Protein AF-A0A958GSM6-F1 (afdb_monomer)

Solvent-accessible surface area (backbone atoms only — not comparable to full-atom values): 5312 Å² total; per-residue (Å²): 127,62,64,71,61,50,50,54,50,49,52,59,56,52,55,73,50,73,80,58,58,56,67,60,46,60,52,26,50,78,46,65,52,73,50,77,45,80,42,98,89,71,51,60,28,46,36,39,38,40,31,42,59,57,81,46,90,91,45,34,34,32,40,39,38,36,37,26,53,80,52,80,36,59,83,59,47,55,69,55,55,37,37,33,38,82,90,55,51,77,43,84,115

Sequence (93 aa):
MNKDEARKILRSELEKYRGRSYDSFRTLIAELDAYEVQSPSGTSYQVEIQAFWDGKPNSNIRVIGGIDDGGVSAFRPLTESFIVTPDGDVVDD

Radius of gyration: 13.51 Å; Cα contacts (8 Å, |Δi|>4): 171; chains: 1; bounding box: 36×22×36 Å

Mean predicted aligned error: 2.88 Å

pLDDT: mean 94.77, std 3.86, range [69.81, 98.56]

Nearest PDB structures (foldseek):
  6dnz-assembly1_C  TM=5.751E-01  e=1.388E+00  Trypanosoma brucei brucei TREU927
  6yfe-assembly1_AB  TM=4.176E-01  e=1.750E+00  Beihai levi-like virus 19
  8fo6-assembly1_A  TM=2.755E-01  e=2.337E+00  Homo sapiens

Structure (mmCIF, N/CA/C/O backbone):
data_AF-A0A958GSM6-F1
#
_entry.id   AF-A0A958GSM6-F1
#
loop_
_atom_site.group_PDB
_atom_site.id
_atom_site.type_symbol
_atom_site.label_atom_id
_atom_site.label_alt_id
_atom_site.label_comp_id
_atom_site.label_asym_id
_atom_site.label_entity_id
_atom_site.label_seq_id
_atom_site.pdbx_PDB_ins_code
_atom_site.Cartn_x
_atom_site.Cartn_y
_atom_site.Cartn_z
_atom_site.occupancy
_atom_site.B_iso_or_equiv
_atom_site.auth_seq_id
_atom_site.auth_comp_id
_atom_site.auth_asym_id
_atom_site.auth_atom_id
_atom_site.pdbx_PDB_model_num
ATOM 1 N N . MET A 1 1 ? -7.459 0.413 16.247 1.00 90.75 1 MET A N 1
ATOM 2 C CA . MET A 1 1 ? -7.681 -0.186 14.919 1.00 90.75 1 MET A CA 1
ATOM 3 C C . MET A 1 1 ? -8.111 -1.646 14.991 1.00 90.75 1 MET A C 1
ATOM 5 O O . MET A 1 1 ? -7.435 -2.440 15.645 1.00 90.75 1 MET A O 1
ATOM 9 N N . ASN A 1 2 ? -9.184 -2.024 14.286 1.00 95.19 2 ASN A N 1
ATOM 10 C CA . ASN A 1 2 ? -9.534 -3.426 14.039 1.00 95.19 2 ASN A CA 1
ATOM 11 C C . ASN A 1 2 ? -8.712 -3.962 12.853 1.00 95.19 2 ASN A C 1
ATOM 13 O O . ASN A 1 2 ? -8.928 -3.565 11.713 1.00 95.19 2 ASN A O 1
ATOM 17 N N . LYS A 1 3 ? -7.763 -4.869 13.115 1.00 96.00 3 LYS A N 1
ATOM 18 C CA . LYS A 1 3 ? -6.830 -5.358 12.084 1.00 96.00 3 LYS A CA 1
ATOM 19 C C . LYS A 1 3 ? -7.488 -6.222 11.009 1.00 96.00 3 LYS A C 1
ATOM 21 O O . LYS A 1 3 ? -7.012 -6.215 9.878 1.00 96.00 3 LYS A O 1
ATOM 26 N N . ASP A 1 4 ? -8.542 -6.963 11.336 1.00 97.12 4 ASP A N 1
ATOM 27 C CA . ASP A 1 4 ? -9.196 -7.850 10.368 1.00 97.12 4 ASP A CA 1
ATOM 28 C C . ASP A 1 4 ? -10.075 -7.064 9.398 1.00 97.12 4 ASP A C 1
ATOM 30 O O . ASP A 1 4 ? -10.093 -7.360 8.204 1.00 97.12 4 ASP A O 1
ATOM 34 N N . GLU A 1 5 ? -10.770 -6.038 9.895 1.00 97.06 5 GLU A N 1
ATOM 35 C CA . GLU A 1 5 ? -11.489 -5.083 9.049 1.00 97.06 5 GLU A CA 1
ATOM 36 C C . GLU A 1 5 ? -10.509 -4.293 8.176 1.00 97.06 5 GLU A C 1
ATOM 38 O O . GLU A 1 5 ? -10.646 -4.303 6.954 1.00 97.06 5 GLU A O 1
ATOM 43 N N . ALA A 1 6 ? -9.472 -3.709 8.784 1.00 97.69 6 ALA A N 1
ATOM 44 C CA . ALA A 1 6 ? -8.457 -2.942 8.071 1.00 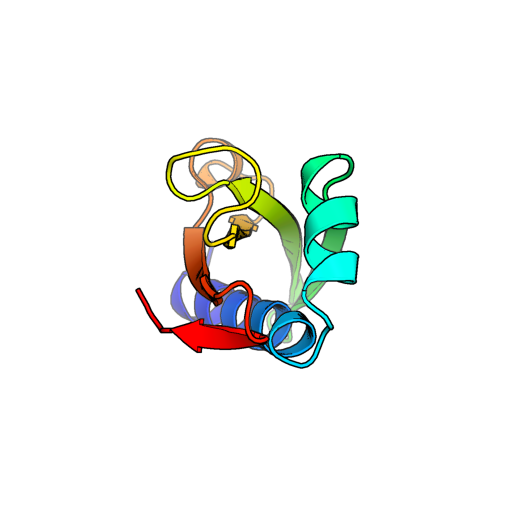97.69 6 ALA A CA 1
ATOM 45 C C . ALA A 1 6 ? -7.782 -3.764 6.962 1.00 97.69 6 ALA A C 1
ATOM 47 O O . ALA A 1 6 ? -7.660 -3.303 5.833 1.00 97.69 6 ALA A O 1
ATOM 48 N N . ARG A 1 7 ? -7.413 -5.024 7.235 1.00 97.94 7 ARG A N 1
ATOM 49 C CA . ARG A 1 7 ? -6.828 -5.916 6.223 1.00 97.94 7 ARG A CA 1
ATOM 50 C C . ARG A 1 7 ? -7.790 -6.215 5.075 1.00 97.94 7 ARG A C 1
ATOM 52 O O . ARG A 1 7 ? -7.361 -6.261 3.926 1.00 97.94 7 ARG A O 1
ATOM 59 N N . LYS A 1 8 ? -9.077 -6.442 5.360 1.00 97.81 8 LYS A N 1
ATOM 60 C CA . LYS A 1 8 ? -10.086 -6.669 4.310 1.00 97.81 8 LYS A CA 1
ATOM 61 C C . LYS A 1 8 ? -10.244 -5.439 3.421 1.00 97.81 8 LYS A C 1
ATOM 63 O O . LYS A 1 8 ? -10.287 -5.594 2.204 1.00 97.81 8 LYS A O 1
ATOM 68 N N . ILE A 1 9 ? -10.287 -4.250 4.024 1.00 98.06 9 ILE A N 1
ATOM 69 C CA . ILE A 1 9 ? -10.333 -2.978 3.296 1.00 98.06 9 ILE A CA 1
ATOM 70 C C . ILE A 1 9 ? -9.073 -2.835 2.444 1.00 98.06 9 ILE A C 1
ATOM 72 O O . ILE A 1 9 ? -9.183 -2.732 1.230 1.00 98.06 9 ILE A O 1
ATOM 76 N N . LEU A 1 10 ? -7.885 -2.944 3.042 1.00 98.00 10 LEU A N 1
ATOM 77 C CA . LEU A 1 10 ? -6.621 -2.765 2.331 1.00 98.00 10 LEU A CA 1
ATOM 78 C C . LEU A 1 10 ? -6.468 -3.718 1.140 1.00 98.00 10 LEU A C 1
ATOM 80 O O . LEU A 1 10 ? -6.051 -3.296 0.067 1.00 98.00 10 LEU A O 1
ATOM 84 N N . ARG A 1 11 ? -6.851 -4.991 1.293 1.00 97.31 11 ARG A N 1
ATOM 85 C CA . ARG A 1 11 ? -6.847 -5.952 0.179 1.00 97.31 11 ARG A CA 1
ATOM 86 C C . ARG A 1 11 ? -7.817 -5.555 -0.924 1.00 97.31 11 ARG A C 1
ATOM 88 O O . ARG A 1 11 ? -7.451 -5.612 -2.090 1.00 97.31 11 ARG A O 1
ATOM 95 N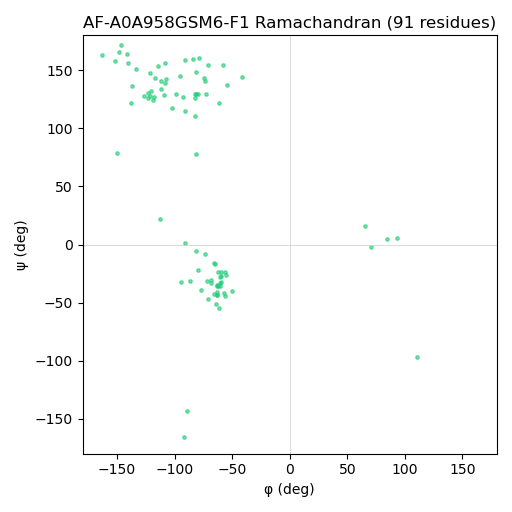 N . SER A 1 12 ? -9.026 -5.129 -0.561 1.00 97.00 12 SER A N 1
ATOM 96 C CA . SER A 1 12 ? -10.004 -4.636 -1.532 1.00 97.00 12 SER A CA 1
ATOM 97 C C . SER A 1 12 ? -9.512 -3.387 -2.263 1.00 97.00 12 SER A C 1
ATOM 99 O O . SER A 1 12 ? -9.820 -3.221 -3.440 1.00 97.00 12 SER A O 1
ATOM 101 N N . GLU A 1 13 ? -8.776 -2.508 -1.584 1.00 97.31 13 GLU A N 1
ATOM 102 C CA . GLU A 1 13 ? -8.188 -1.320 -2.198 1.00 97.31 13 GLU A CA 1
ATOM 103 C C . GLU A 1 13 ? -7.036 -1.693 -3.134 1.00 97.31 13 GLU A C 1
ATOM 105 O O . GLU A 1 13 ? -7.043 -1.260 -4.282 1.00 97.31 13 GLU A O 1
ATOM 110 N N . LEU A 1 14 ? -6.113 -2.566 -2.714 1.00 96.81 14 LEU A N 1
ATOM 111 C CA . LEU A 1 14 ? -5.016 -3.064 -3.556 1.00 96.81 14 LEU A CA 1
ATOM 112 C C . LEU A 1 14 ? -5.511 -3.820 -4.796 1.00 96.81 14 LEU A C 1
ATOM 114 O O . LEU A 1 14 ? -4.904 -3.716 -5.861 1.00 96.81 14 LEU A O 1
ATOM 118 N N . GLU A 1 15 ? -6.638 -4.525 -4.707 1.00 95.94 15 GLU A N 1
ATOM 119 C CA . GLU A 1 15 ? -7.233 -5.221 -5.853 1.00 95.94 15 GLU A CA 1
ATOM 120 C C . GLU A 1 15 ? -7.592 -4.258 -6.998 1.00 95.94 15 GLU A C 1
ATOM 122 O O . GLU A 1 15 ? -7.435 -4.592 -8.172 1.00 95.94 15 GLU A O 1
ATOM 127 N N . LYS A 1 16 ? -7.971 -3.010 -6.682 1.00 95.25 16 LYS A N 1
ATOM 128 C CA . LYS A 1 16 ? -8.248 -1.963 -7.688 1.00 95.25 16 LYS A CA 1
ATOM 129 C C . LYS A 1 16 ? -7.006 -1.571 -8.492 1.00 95.25 16 LYS A C 1
ATOM 131 O O . LYS A 1 16 ? -7.123 -0.935 -9.541 1.00 95.25 16 LYS A O 1
ATOM 136 N N . TYR A 1 17 ? -5.821 -1.915 -7.995 1.00 94.81 17 TYR A N 1
ATOM 137 C CA . TYR A 1 17 ? -4.548 -1.640 -8.645 1.00 94.81 17 TYR A CA 1
ATOM 138 C C . TYR A 1 17 ? -4.083 -2.821 -9.494 1.00 94.81 17 TYR A C 1
ATOM 140 O O . TYR A 1 17 ? -3.517 -2.577 -10.551 1.00 94.81 17 TYR A O 1
ATOM 148 N N . A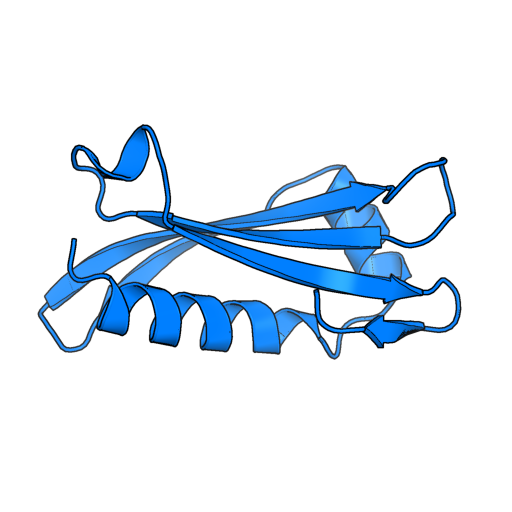RG A 1 18 ? -4.379 -4.074 -9.118 1.00 92.12 18 ARG A N 1
ATOM 149 C CA . ARG A 1 18 ? -3.883 -5.282 -9.813 1.00 92.12 18 ARG A CA 1
ATOM 150 C C . ARG A 1 18 ? -4.219 -5.368 -11.306 1.00 92.12 18 ARG A C 1
ATOM 152 O O . ARG A 1 18 ? -3.508 -6.038 -12.040 1.00 92.12 18 ARG A O 1
ATOM 159 N N . GLY A 1 19 ? -5.271 -4.689 -11.766 1.00 84.25 19 GLY A N 1
ATOM 160 C CA . GLY A 1 19 ? -5.651 -4.635 -13.185 1.00 84.25 19 GLY A CA 1
ATOM 161 C C . GLY A 1 19 ? -5.046 -3.476 -13.988 1.00 84.25 19 GLY A C 1
ATOM 162 O O . GLY A 1 19 ? -5.395 -3.313 -15.158 1.00 84.25 19 GLY A O 1
ATOM 163 N N . ARG A 1 20 ? -4.212 -2.621 -13.382 1.00 92.75 20 ARG A N 1
ATOM 164 C CA . ARG A 1 20 ? -3.635 -1.458 -14.071 1.00 92.75 20 ARG A CA 1
ATOM 165 C C . ARG A 1 20 ? -2.384 -1.837 -14.874 1.00 92.75 20 ARG A C 1
ATOM 167 O O . ARG A 1 20 ? -1.740 -2.850 -14.626 1.00 92.75 20 ARG A O 1
ATOM 174 N N . SER A 1 21 ? -2.030 -1.005 -15.854 1.00 92.50 21 SER A N 1
ATOM 175 C CA . SER A 1 21 ? -0.843 -1.229 -16.684 1.00 92.50 21 SER A CA 1
ATOM 176 C C . SER A 1 21 ? 0.452 -0.987 -15.908 1.00 92.50 21 SER A C 1
ATOM 178 O O . SER A 1 21 ? 0.498 -0.149 -15.006 1.00 92.50 21 SER A O 1
ATOM 180 N N . TYR A 1 22 ? 1.538 -1.633 -16.335 1.00 93.12 22 TYR A N 1
ATOM 181 C CA . TYR A 1 22 ? 2.879 -1.390 -15.798 1.00 93.12 22 TYR A CA 1
ATOM 182 C C . TYR A 1 22 ? 3.255 0.106 -15.770 1.00 93.12 22 TYR A C 1
ATOM 184 O O . TYR A 1 22 ? 3.789 0.610 -14.784 1.00 93.12 22 TYR A O 1
ATOM 192 N N . ASP A 1 23 ? 2.889 0.853 -16.817 1.00 91.69 23 ASP A N 1
ATOM 193 C CA . ASP A 1 23 ? 3.136 2.297 -16.917 1.00 91.69 23 ASP A CA 1
ATOM 194 C C . ASP A 1 23 ? 2.415 3.118 -15.855 1.00 91.69 23 ASP A C 1
ATOM 196 O O . ASP A 1 23 ? 2.983 4.081 -15.344 1.00 91.69 23 ASP A O 1
ATOM 200 N N . SER A 1 24 ? 1.203 2.718 -15.471 1.00 92.50 24 SER A N 1
ATOM 201 C CA . SER A 1 24 ? 0.484 3.392 -14.389 1.00 92.50 24 SER A CA 1
ATOM 202 C C . SER A 1 24 ? 1.216 3.264 -13.050 1.00 92.50 24 SER A C 1
ATOM 204 O O . SER A 1 24 ? 1.252 4.212 -12.269 1.00 92.50 24 SER A O 1
ATOM 206 N N . PHE A 1 25 ? 1.879 2.129 -12.807 1.00 93.62 25 PHE A N 1
ATOM 207 C CA . PHE A 1 25 ? 2.685 1.948 -11.606 1.00 93.62 25 PHE A CA 1
ATOM 208 C C . PHE A 1 25 ? 3.971 2.765 -11.653 1.00 93.62 25 PHE A C 1
ATOM 210 O O . PHE A 1 25 ? 4.407 3.251 -10.616 1.00 93.62 25 PHE A O 1
ATOM 217 N N . ARG A 1 26 ? 4.548 2.998 -12.841 1.00 91.62 26 ARG A N 1
ATOM 218 C CA . ARG A 1 26 ? 5.683 3.925 -12.990 1.00 91.62 26 ARG A CA 1
ATOM 219 C C . ARG A 1 26 ? 5.316 5.348 -12.572 1.00 91.62 26 ARG A C 1
ATOM 221 O O . ARG A 1 26 ? 6.148 6.025 -11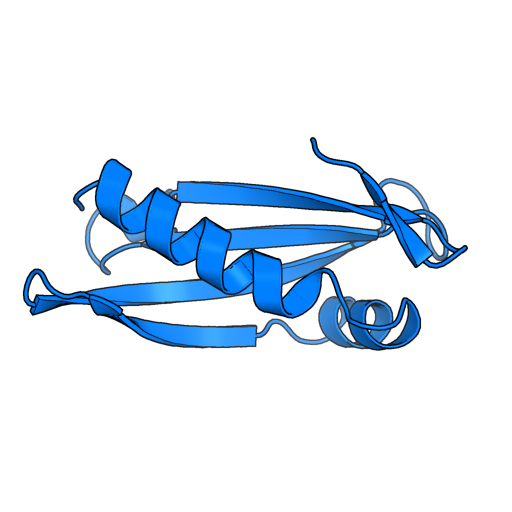.977 1.00 91.62 26 ARG A O 1
ATOM 228 N N . THR A 1 27 ? 4.084 5.787 -12.830 1.00 91.94 27 THR A N 1
ATOM 229 C CA . THR A 1 27 ? 3.569 7.061 -12.304 1.00 91.94 27 THR A CA 1
ATOM 230 C C . THR A 1 27 ? 3.434 7.022 -10.780 1.00 91.94 27 THR A C 1
ATOM 232 O O . THR A 1 27 ? 3.888 7.947 -10.113 1.00 91.94 27 THR A O 1
ATOM 235 N N . LEU A 1 28 ? 2.921 5.919 -10.226 1.00 93.38 28 LEU A N 1
ATOM 236 C CA . LEU A 1 28 ? 2.743 5.727 -8.778 1.00 93.38 28 LEU A CA 1
ATOM 237 C C . LEU A 1 28 ? 4.071 5.661 -7.984 1.00 93.38 28 LEU A C 1
ATOM 239 O O . LEU A 1 28 ? 4.088 5.804 -6.764 1.00 93.38 28 LEU A O 1
ATOM 243 N N . ILE A 1 29 ? 5.207 5.447 -8.661 1.00 93.44 29 ILE A N 1
ATOM 244 C CA . ILE A 1 29 ? 6.544 5.574 -8.050 1.00 93.44 29 ILE A CA 1
ATOM 245 C C . ILE A 1 29 ? 6.857 7.040 -7.712 1.00 93.44 29 ILE A C 1
ATOM 247 O O . ILE A 1 29 ? 7.568 7.314 -6.746 1.00 93.44 29 ILE A O 1
ATOM 251 N N . ALA A 1 30 ? 6.360 7.983 -8.515 1.00 90.56 30 ALA A N 1
ATOM 252 C CA . ALA A 1 30 ? 6.607 9.409 -8.326 1.00 90.56 30 ALA A CA 1
ATOM 253 C C . ALA A 1 30 ? 5.599 10.062 -7.371 1.00 90.56 30 ALA A C 1
ATOM 255 O O . ALA A 1 30 ? 5.953 11.006 -6.666 1.00 90.56 30 ALA A O 1
ATOM 256 N N . GLU A 1 31 ? 4.365 9.565 -7.349 1.00 92.25 31 GLU A N 1
ATOM 257 C CA .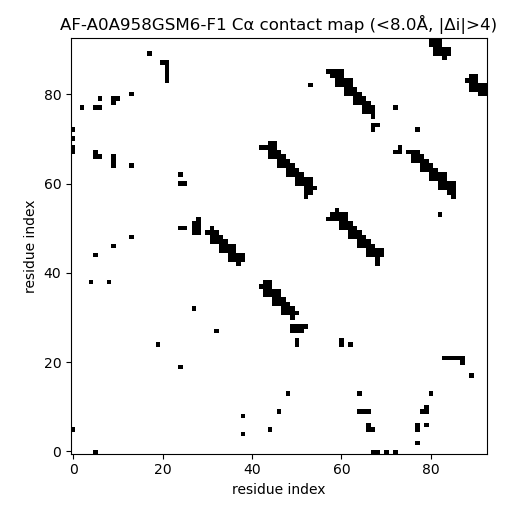 GLU A 1 31 ? 3.255 10.137 -6.594 1.00 92.25 31 GLU A CA 1
ATOM 258 C C . GLU A 1 31 ? 2.458 9.012 -5.937 1.00 92.25 31 GLU A C 1
ATOM 260 O O . GLU A 1 31 ? 1.988 8.113 -6.625 1.00 92.25 31 GLU A O 1
ATOM 265 N N . LEU A 1 32 ? 2.344 9.038 -4.609 1.00 93.06 32 LEU A N 1
ATOM 266 C CA . LEU A 1 32 ? 1.536 8.067 -3.872 1.00 93.06 32 LEU A CA 1
ATOM 267 C C . LEU A 1 32 ? 0.057 8.470 -3.904 1.00 93.06 32 LEU A C 1
ATOM 269 O O . LEU A 1 32 ? -0.265 9.658 -3.869 1.00 93.06 32 LEU A O 1
ATOM 273 N N . ASP A 1 33 ? -0.831 7.481 -3.884 1.00 96.88 33 ASP A N 1
ATOM 274 C CA . ASP A 1 33 ? -2.272 7.688 -3.743 1.00 96.88 33 ASP A CA 1
ATOM 275 C C . ASP A 1 33 ? -2.637 7.643 -2.249 1.00 96.88 33 ASP A C 1
ATOM 277 O O . ASP A 1 33 ? -2.507 6.596 -1.618 1.00 96.88 33 ASP A O 1
ATOM 281 N N . ALA A 1 34 ? -3.110 8.756 -1.676 1.00 97.00 34 ALA A N 1
ATOM 282 C CA . ALA A 1 34 ? -3.553 8.842 -0.278 1.00 97.00 34 ALA A CA 1
ATOM 283 C C . ALA A 1 34 ? -5.002 9.325 -0.171 1.00 97.00 34 ALA A C 1
ATOM 285 O O . ALA A 1 34 ? -5.375 10.333 -0.776 1.00 97.00 34 ALA A O 1
ATOM 286 N N . TYR A 1 35 ? -5.825 8.614 0.599 1.00 98.06 35 TYR A N 1
ATOM 287 C CA . TYR A 1 35 ? -7.245 8.926 0.778 1.00 98.06 35 TYR A CA 1
ATOM 288 C C . TYR A 1 35 ? -7.831 8.227 2.009 1.00 98.06 35 TYR A C 1
ATOM 290 O O . TYR A 1 35 ? -7.278 7.256 2.519 1.00 98.06 35 TYR A O 1
ATOM 298 N N . GLU A 1 36 ? -8.994 8.697 2.459 1.00 97.94 36 GLU A N 1
ATOM 299 C CA . GLU A 1 36 ? -9.743 8.068 3.546 1.00 97.94 36 GLU A CA 1
ATOM 300 C C . GLU A 1 36 ? -10.821 7.105 3.026 1.00 97.94 36 GLU A C 1
ATOM 302 O O . GLU A 1 36 ? -11.491 7.366 2.022 1.00 97.94 36 GLU A O 1
ATOM 307 N N . VAL A 1 37 ? -11.042 6.012 3.758 1.00 97.50 37 VAL A N 1
ATOM 308 C CA . VAL A 1 37 ? -12.114 5.040 3.519 1.00 97.50 37 VAL A CA 1
ATOM 309 C C . VAL A 1 37 ? -12.975 4.901 4.770 1.00 97.50 37 VAL A C 1
ATOM 311 O O . VAL A 1 37 ? -12.489 4.569 5.850 1.00 97.50 37 VAL A O 1
ATOM 314 N N . GLN A 1 38 ? -14.285 5.093 4.610 1.00 96.56 38 GLN A N 1
ATOM 315 C CA . GLN A 1 38 ? -15.256 4.836 5.672 1.00 96.56 38 GLN A CA 1
ATOM 316 C C . GLN A 1 38 ? -15.605 3.350 5.730 1.00 96.56 38 GLN A C 1
ATOM 318 O O . GLN A 1 38 ? -16.024 2.754 4.736 1.00 96.56 38 GLN A O 1
ATOM 323 N N . SER A 1 39 ? -15.458 2.751 6.909 1.00 93.56 39 SER A N 1
ATOM 324 C CA . SER A 1 39 ? -15.805 1.347 7.133 1.00 93.56 39 SER A CA 1
ATOM 325 C C . SER A 1 39 ? -17.250 1.160 7.615 1.00 93.56 39 SER A C 1
ATOM 327 O O . SER A 1 39 ? -17.830 2.072 8.211 1.00 93.56 39 SER A O 1
ATOM 329 N N . PRO A 1 40 ? -17.840 -0.041 7.448 1.00 91.19 40 PRO A N 1
ATOM 330 C CA . PRO A 1 40 ? -19.156 -0.358 8.007 1.00 91.19 40 PRO A CA 1
ATOM 331 C C . PRO A 1 40 ? -19.229 -0.240 9.536 1.00 91.19 40 PRO A C 1
ATOM 333 O O . PRO A 1 40 ? -20.317 -0.042 10.074 1.00 91.19 40 PRO A O 1
ATOM 336 N N . SER A 1 41 ? -18.095 -0.354 10.240 1.00 91.81 41 SER A N 1
ATOM 337 C CA . SER A 1 41 ? -18.023 -0.135 11.690 1.00 91.81 41 SER A CA 1
ATOM 338 C C . SER A 1 41 ? -18.123 1.342 12.098 1.00 91.81 41 SER A C 1
ATOM 340 O O . SER A 1 41 ? -18.246 1.633 13.286 1.00 91.81 41 SER A O 1
ATOM 342 N N . GLY A 1 42 ? -18.086 2.273 11.136 1.00 93.94 42 GLY A N 1
ATOM 343 C CA . GLY A 1 42 ? -18.063 3.718 11.373 1.00 93.94 42 GLY A CA 1
ATOM 344 C C . GLY A 1 42 ? -16.665 4.284 11.639 1.00 93.94 42 GLY A C 1
ATOM 345 O O . GLY A 1 42 ? -16.541 5.468 11.941 1.00 93.94 42 GLY A O 1
ATOM 346 N N . THR A 1 43 ? -15.617 3.462 11.533 1.00 95.25 43 THR A N 1
ATOM 347 C CA . THR A 1 43 ? -14.220 3.912 11.631 1.00 95.25 43 THR A CA 1
ATOM 348 C C . THR A 1 43 ? -13.771 4.487 10.284 1.00 95.25 43 THR A C 1
ATOM 350 O O . THR A 1 43 ? -13.926 3.805 9.264 1.00 95.25 43 THR A O 1
ATOM 353 N N . SER A 1 44 ? -13.198 5.698 10.279 1.00 96.94 44 SER A N 1
ATOM 354 C CA . SER A 1 44 ? -12.464 6.227 9.118 1.00 96.94 44 SER A CA 1
ATOM 355 C C . SER A 1 44 ? -11.047 5.668 9.130 1.00 96.94 44 SER A C 1
ATOM 357 O O . SER A 1 44 ? -10.374 5.725 10.161 1.00 96.94 44 SER A O 1
ATOM 359 N N . TYR A 1 45 ? -10.612 5.117 8.004 1.00 98.06 45 TYR A N 1
ATOM 360 C CA . TYR A 1 45 ? -9.258 4.617 7.818 1.00 98.06 45 TYR A CA 1
ATOM 361 C C . TYR A 1 45 ? -8.512 5.486 6.812 1.00 98.06 45 TYR A C 1
ATOM 363 O O . TYR A 1 45 ? -9.045 5.753 5.737 1.00 98.06 45 TYR A O 1
ATOM 371 N N . GLN A 1 46 ? -7.276 5.864 7.126 1.00 98.38 46 GLN A N 1
ATOM 372 C CA . GLN A 1 46 ? -6.348 6.433 6.154 1.00 98.38 46 GLN A CA 1
ATOM 373 C C . GLN A 1 46 ? -5.740 5.287 5.343 1.00 98.38 46 GLN A C 1
ATOM 375 O O . GLN A 1 46 ? -5.270 4.306 5.921 1.00 98.38 46 GLN A O 1
ATOM 380 N N . VAL A 1 47 ? -5.766 5.397 4.016 1.00 98.44 47 VAL A N 1
ATOM 381 C CA . VAL A 1 47 ? -5.156 4.446 3.082 1.00 98.44 47 VAL A CA 1
ATOM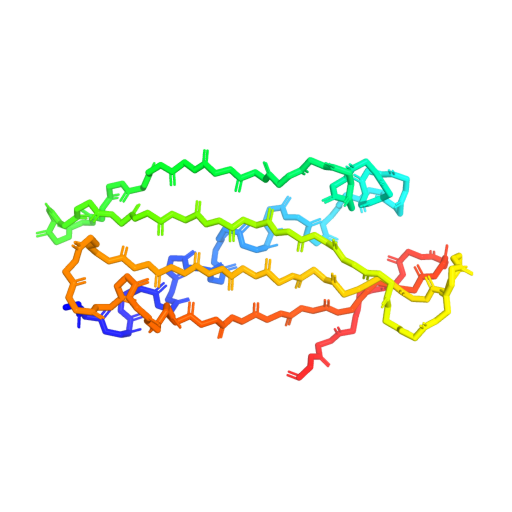 382 C C . VAL A 1 47 ? -4.118 5.175 2.243 1.00 98.44 47 VAL A C 1
ATOM 384 O O . VAL A 1 47 ? -4.400 6.228 1.674 1.00 98.44 47 VAL A O 1
ATOM 387 N N . GLU A 1 48 ? -2.935 4.580 2.129 1.00 98.06 48 GLU A N 1
ATOM 388 C CA . GLU A 1 48 ? -1.863 5.054 1.255 1.00 98.06 48 GLU A CA 1
ATOM 389 C C . GLU A 1 48 ? -1.398 3.914 0.352 1.00 98.06 48 GLU A C 1
ATOM 391 O O . GLU A 1 48 ? -1.078 2.831 0.839 1.00 98.06 48 GLU A O 1
ATOM 396 N N . ILE A 1 49 ? -1.356 4.140 -0.961 1.00 98.06 49 ILE A N 1
ATOM 397 C CA . ILE A 1 49 ? -0.852 3.187 -1.950 1.00 98.06 49 ILE A CA 1
ATOM 398 C C . ILE A 1 49 ? 0.346 3.815 -2.656 1.00 98.06 49 ILE A C 1
ATOM 400 O O . ILE A 1 49 ? 0.251 4.894 -3.237 1.00 98.06 49 ILE A O 1
ATOM 404 N N . GLN A 1 50 ? 1.480 3.125 -2.626 1.00 96.50 50 GLN A N 1
ATOM 405 C CA . GLN A 1 50 ? 2.727 3.590 -3.222 1.00 96.50 50 GLN A CA 1
ATOM 406 C C . GLN A 1 50 ? 3.375 2.470 -4.035 1.00 96.50 50 GLN A C 1
ATOM 408 O O . GLN A 1 50 ? 3.233 1.289 -3.716 1.00 96.50 50 GLN A O 1
ATOM 413 N N . ALA A 1 51 ? 4.122 2.838 -5.075 1.00 97.06 51 ALA A N 1
ATOM 414 C CA . ALA A 1 51 ? 4.953 1.908 -5.824 1.00 97.06 51 ALA A CA 1
ATOM 415 C C . ALA A 1 51 ? 6.445 2.217 -5.670 1.00 97.06 51 ALA A C 1
ATOM 417 O O . ALA A 1 51 ? 6.852 3.358 -5.460 1.00 97.06 51 ALA A O 1
ATOM 418 N N . PHE A 1 52 ? 7.281 1.195 -5.824 1.00 96.25 52 PHE A N 1
ATOM 419 C CA . PHE A 1 52 ? 8.729 1.350 -5.926 1.00 96.25 52 PHE A CA 1
ATOM 420 C C . PHE A 1 52 ? 9.343 0.221 -6.745 1.00 96.25 52 PHE A C 1
ATOM 422 O O . PHE A 1 52 ? 8.775 -0.861 -6.887 1.00 96.25 52 PHE A O 1
ATOM 429 N N . TRP A 1 53 ? 10.530 0.479 -7.290 1.00 96.81 53 TRP A N 1
ATOM 430 C CA . TRP A 1 53 ? 11.318 -0.557 -7.946 1.00 96.81 53 TRP A CA 1
ATOM 431 C C . TRP A 1 53 ? 11.683 -1.653 -6.943 1.00 96.81 53 TRP A C 1
ATOM 433 O O . TRP A 1 53 ? 12.352 -1.391 -5.942 1.00 96.81 53 TRP A O 1
ATOM 443 N N . ASP A 1 54 ? 11.282 -2.885 -7.234 1.00 96.44 54 ASP A N 1
ATOM 444 C CA . ASP A 1 54 ? 11.664 -4.074 -6.480 1.00 96.44 54 ASP A CA 1
ATOM 445 C C . ASP A 1 54 ? 13.060 -4.513 -6.951 1.00 96.44 54 ASP A C 1
ATOM 447 O O . ASP A 1 54 ? 13.236 -5.372 -7.815 1.00 96.44 54 ASP A O 1
ATOM 451 N N . GLY A 1 55 ? 14.076 -3.799 -6.458 1.00 93.88 55 GLY A N 1
ATOM 452 C CA . GLY A 1 55 ? 15.475 -3.985 -6.836 1.00 93.88 55 GLY A CA 1
ATOM 453 C C . GLY A 1 55 ? 16.044 -2.821 -7.646 1.00 93.88 55 GLY A C 1
ATOM 454 O O . GLY A 1 55 ? 16.552 -1.860 -7.070 1.00 93.88 55 GLY A O 1
ATOM 455 N N . LYS A 1 56 ? 16.060 -2.929 -8.981 1.00 92.81 56 LYS A N 1
ATOM 456 C CA . LYS A 1 56 ? 16.746 -1.969 -9.871 1.00 92.81 56 LYS A CA 1
ATOM 457 C C . LYS A 1 56 ? 15.742 -1.104 -10.647 1.00 92.81 56 LYS A C 1
ATOM 459 O O . LYS A 1 56 ? 14.629 -1.541 -10.904 1.00 92.81 56 LYS A O 1
ATOM 464 N N . PRO A 1 57 ? 16.123 0.099 -11.106 1.00 93.94 57 PRO A N 1
ATOM 465 C CA . PRO A 1 57 ? 15.260 0.881 -11.989 1.00 9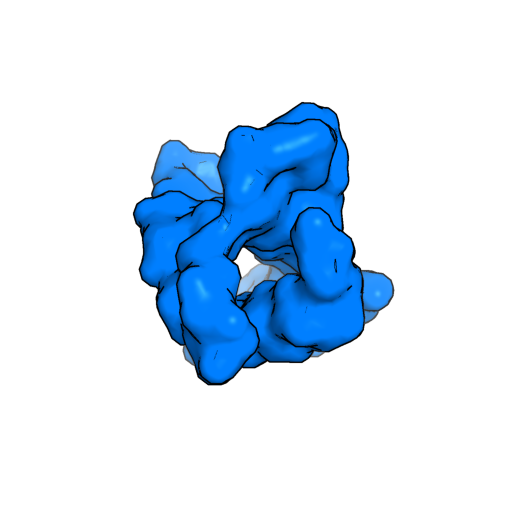3.94 57 PRO A CA 1
ATOM 466 C C . PRO A 1 57 ? 14.833 0.087 -13.232 1.00 93.94 57 PRO A C 1
ATOM 468 O O . PRO A 1 57 ? 15.668 -0.564 -13.861 1.00 93.94 57 PRO A O 1
ATOM 471 N N . ASN A 1 58 ? 13.555 0.189 -13.608 1.00 90.19 58 ASN A N 1
ATOM 472 C CA . ASN A 1 58 ? 12.933 -0.530 -14.729 1.00 90.19 58 ASN A CA 1
ATOM 473 C C . ASN A 1 58 ? 12.850 -2.064 -14.576 1.00 90.19 58 ASN A C 1
ATOM 475 O O . ASN A 1 58 ? 12.616 -2.743 -15.574 1.00 90.19 58 ASN A O 1
ATOM 479 N N . SER A 1 59 ? 13.033 -2.613 -13.369 1.00 94.56 59 SER A N 1
ATOM 480 C CA . SER A 1 59 ? 12.694 -4.012 -13.059 1.00 94.56 59 SER A CA 1
ATOM 481 C C . SER A 1 59 ? 11.270 -4.132 -12.514 1.00 94.56 59 SER A C 1
ATOM 483 O O . SER A 1 59 ? 10.498 -3.187 -12.593 1.00 94.56 59 SER A O 1
ATOM 485 N N . ASN A 1 60 ? 10.931 -5.279 -11.923 1.00 96.62 60 ASN A N 1
ATOM 486 C CA . ASN A 1 60 ? 9.689 -5.471 -11.179 1.00 96.62 60 ASN A CA 1
ATOM 487 C C . ASN A 1 60 ? 9.340 -4.261 -10.301 1.00 96.62 60 ASN A C 1
ATOM 489 O O . ASN A 1 60 ? 10.221 -3.628 -9.711 1.00 96.62 60 ASN A O 1
ATOM 493 N N . ILE A 1 61 ? 8.050 -3.967 -10.198 1.00 96.94 61 ILE A N 1
ATOM 494 C CA . ILE A 1 61 ? 7.523 -2.913 -9.340 1.00 96.94 61 ILE A CA 1
ATOM 495 C C . ILE A 1 61 ? 6.793 -3.575 -8.183 1.00 96.94 61 ILE A C 1
ATOM 497 O O . ILE A 1 61 ? 5.921 -4.411 -8.398 1.00 96.94 61 ILE A O 1
ATOM 501 N N . ARG A 1 62 ? 7.123 -3.184 -6.956 1.00 97.81 62 ARG A N 1
ATOM 502 C CA . ARG A 1 62 ? 6.342 -3.539 -5.778 1.00 97.81 62 ARG A CA 1
ATOM 503 C C . ARG A 1 62 ? 5.332 -2.438 -5.515 1.00 97.81 62 ARG A C 1
ATOM 505 O O . ARG A 1 62 ? 5.707 -1.272 -5.401 1.00 97.81 62 ARG A O 1
ATOM 512 N N . VAL A 1 63 ? 4.067 -2.820 -5.405 1.00 97.38 63 VAL A N 1
ATOM 513 C CA . VAL A 1 63 ? 2.983 -1.940 -4.970 1.00 97.38 63 VAL A CA 1
ATOM 514 C C . VAL A 1 63 ? 2.677 -2.291 -3.525 1.00 97.38 63 VAL A C 1
ATOM 516 O O . VAL A 1 63 ? 2.307 -3.428 -3.227 1.00 97.38 63 VAL A O 1
ATOM 519 N N . ILE A 1 64 ? 2.867 -1.332 -2.625 1.00 97.69 64 ILE A N 1
ATOM 520 C CA . ILE A 1 64 ? 2.555 -1.471 -1.206 1.00 97.69 64 ILE A CA 1
ATOM 521 C C . ILE A 1 64 ? 1.338 -0.622 -0.873 1.00 97.69 64 ILE A C 1
ATOM 523 O O . ILE A 1 64 ? 1.208 0.510 -1.337 1.00 97.69 64 ILE A O 1
ATOM 527 N N . GLY A 1 65 ? 0.456 -1.175 -0.054 1.00 97.94 65 GLY A N 1
ATOM 528 C CA . GLY A 1 65 ? -0.600 -0.422 0.593 1.00 97.94 65 GLY A CA 1
ATOM 529 C C . GLY A 1 65 ? -0.356 -0.357 2.095 1.00 97.94 65 GLY A C 1
ATOM 530 O O . GLY A 1 65 ? 0.065 -1.349 2.691 1.00 97.94 65 GLY A O 1
ATOM 531 N N . GLY A 1 66 ? -0.637 0.791 2.698 1.00 98.06 66 GLY A N 1
ATOM 532 C CA . GLY A 1 66 ? -0.713 1.001 4.138 1.00 98.06 66 GLY A CA 1
ATOM 533 C C . GLY A 1 66 ? -2.126 1.410 4.545 1.00 98.06 66 GLY A C 1
ATOM 534 O O . GLY A 1 66 ? -2.800 2.126 3.808 1.00 98.06 66 GLY A O 1
ATOM 535 N N . ILE A 1 67 ? -2.578 0.939 5.708 1.00 98.56 67 ILE A N 1
ATOM 536 C CA . ILE A 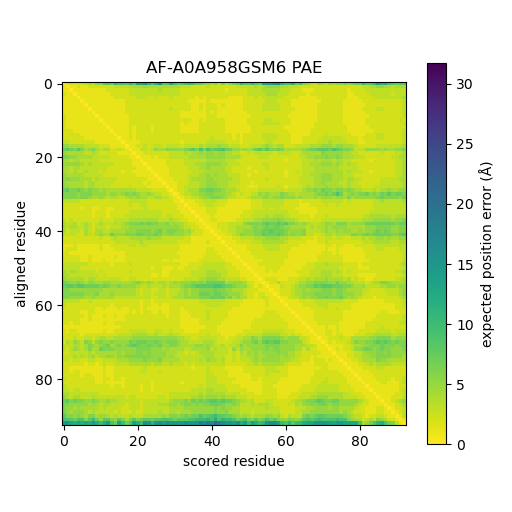1 67 ? -3.839 1.365 6.320 1.00 98.56 67 ILE A CA 1
ATOM 537 C C . ILE A 1 67 ? -3.685 1.603 7.825 1.00 98.56 67 ILE A C 1
ATOM 539 O O . ILE A 1 67 ? -3.088 0.787 8.542 1.00 98.56 67 ILE A O 1
ATOM 543 N N . ASP A 1 68 ? -4.263 2.697 8.312 1.00 98.12 68 ASP A N 1
ATOM 544 C CA . ASP A 1 68 ? -4.303 3.059 9.729 1.00 98.12 68 ASP A CA 1
ATOM 545 C C . ASP A 1 68 ? -5.600 3.804 10.101 1.00 98.12 68 ASP A C 1
ATOM 547 O O . ASP A 1 68 ? -6.426 4.099 9.242 1.00 98.12 68 ASP A O 1
ATOM 551 N N . ASP A 1 69 ? -5.826 4.038 11.396 1.00 97.06 69 ASP A N 1
ATOM 552 C CA . ASP A 1 69 ? -7.015 4.733 11.924 1.00 97.06 69 ASP A CA 1
ATOM 553 C C . ASP A 1 69 ? -6.685 6.096 12.561 1.00 97.06 69 ASP A C 1
ATOM 555 O O . ASP A 1 69 ? -7.413 6.566 13.436 1.00 97.06 69 ASP A O 1
ATOM 559 N N . GLY A 1 70 ? -5.547 6.704 12.203 1.00 93.94 70 GLY A N 1
ATOM 560 C CA . GLY A 1 70 ? -5.072 7.988 12.734 1.00 93.94 70 GLY A CA 1
ATOM 561 C C . GLY A 1 70 ? -4.604 7.953 14.197 1.00 93.94 70 GLY A C 1
ATOM 562 O O . GLY A 1 70 ? -4.157 8.965 14.737 1.00 93.94 70 GLY A O 1
ATOM 563 N N . GLY A 1 71 ? -4.709 6.800 14.864 1.00 92.62 71 GLY A N 1
ATOM 564 C CA . GLY A 1 71 ? -4.260 6.586 16.238 1.00 92.62 71 GLY A CA 1
ATOM 565 C C . GLY A 1 71 ? -2.804 6.119 16.324 1.00 92.62 71 GLY A C 1
ATOM 566 O O . GLY A 1 71 ? -1.941 6.498 15.541 1.00 92.62 71 GLY A O 1
ATOM 567 N N . VAL A 1 72 ? -2.508 5.222 17.272 1.00 93.00 72 VAL A N 1
ATOM 568 C CA . VAL A 1 72 ? -1.163 4.613 17.416 1.00 93.00 72 VAL A CA 1
ATOM 569 C C . VAL A 1 72 ? -0.740 3.843 16.154 1.00 93.00 72 VAL A C 1
ATOM 571 O O . VAL A 1 72 ? 0.451 3.704 15.878 1.00 93.00 72 VAL A O 1
ATOM 574 N N . SER A 1 73 ? -1.715 3.348 15.391 1.00 92.12 73 SER A N 1
ATOM 575 C CA . SER A 1 73 ? -1.512 2.661 14.114 1.00 92.12 73 SER A CA 1
ATOM 576 C C . SER A 1 73 ? -0.833 3.552 13.066 1.00 92.12 73 SER A C 1
ATOM 578 O O . SER A 1 73 ? -0.063 3.017 12.281 1.00 92.12 73 SER A O 1
ATOM 580 N N . ALA A 1 74 ? -0.989 4.880 13.112 1.00 93.62 74 ALA A N 1
ATOM 581 C CA . ALA A 1 74 ? -0.338 5.803 12.176 1.00 93.62 74 ALA A CA 1
ATOM 582 C C . ALA A 1 74 ? 1.204 5.755 12.253 1.00 93.62 74 ALA A C 1
ATOM 584 O O . ALA A 1 74 ? 1.895 6.051 11.285 1.00 93.62 74 ALA A O 1
ATOM 585 N N . PHE A 1 75 ? 1.778 5.323 13.385 1.00 92.69 75 PHE A N 1
ATOM 586 C CA . PHE A 1 75 ? 3.229 5.114 13.503 1.00 92.69 75 PHE A CA 1
ATOM 587 C C . PHE A 1 75 ? 3.707 3.793 12.885 1.00 92.69 75 PHE A C 1
ATOM 589 O O . PHE A 1 75 ? 4.901 3.639 12.621 1.00 92.69 75 PHE A O 1
ATOM 596 N N . ARG A 1 76 ? 2.809 2.812 12.732 1.00 94.06 76 ARG A N 1
ATOM 597 C CA . ARG A 1 76 ? 3.066 1.495 12.126 1.00 94.06 76 ARG A CA 1
ATOM 598 C C . ARG A 1 76 ? 1.790 0.973 11.451 1.00 94.06 76 ARG A C 1
ATOM 600 O O . ARG A 1 76 ? 1.110 0.125 12.049 1.00 94.06 76 ARG A O 1
ATOM 607 N N . PRO A 1 77 ? 1.468 1.471 10.243 1.00 96.44 77 PRO A N 1
ATOM 608 C CA . PRO A 1 77 ? 0.285 1.049 9.505 1.00 96.44 77 PRO A CA 1
ATOM 609 C C . PRO A 1 77 ? 0.291 -0.461 9.259 1.00 96.44 77 PRO A C 1
ATOM 611 O O . PRO A 1 77 ? 1.348 -1.100 9.215 1.00 96.44 77 PRO A O 1
ATOM 614 N N . LEU A 1 78 ? -0.892 -1.050 9.093 1.00 98.06 78 LEU A N 1
ATOM 615 C CA . LEU A 1 78 ? -0.983 -2.407 8.561 1.00 98.06 78 LEU A CA 1
ATOM 616 C C . LEU A 1 78 ? -0.664 -2.342 7.069 1.00 98.06 78 LEU A C 1
ATOM 618 O O . LEU A 1 78 ? -1.248 -1.527 6.364 1.00 98.06 78 LEU A O 1
ATOM 622 N N . THR A 1 79 ? 0.245 -3.193 6.601 1.00 97.94 79 THR A N 1
ATOM 623 C CA . THR A 1 79 ? 0.675 -3.207 5.203 1.00 97.94 79 THR A CA 1
ATOM 624 C C . THR A 1 79 ? 0.422 -4.552 4.537 1.00 97.94 79 THR A C 1
ATOM 626 O O . THR A 1 79 ? 0.488 -5.602 5.177 1.00 97.94 79 THR A O 1
ATOM 629 N N . GLU A 1 80 ? 0.139 -4.508 3.240 1.00 97.94 80 GLU A N 1
ATOM 630 C CA . GLU A 1 80 ? 0.100 -5.652 2.324 1.00 97.94 80 GLU A CA 1
ATOM 631 C C . GLU A 1 80 ? 0.712 -5.177 0.990 1.00 97.94 80 GLU A C 1
ATOM 633 O O . GLU A 1 80 ? 0.734 -3.975 0.703 1.00 97.94 80 GLU A O 1
ATOM 638 N N . SER A 1 81 ? 1.228 -6.093 0.171 1.00 97.38 81 SER A N 1
ATOM 639 C CA . SER A 1 81 ? 1.836 -5.738 -1.116 1.00 97.38 81 SER A CA 1
ATOM 640 C C . SER A 1 81 ? 1.664 -6.823 -2.167 1.00 97.38 81 SER A C 1
ATOM 642 O O . SER A 1 81 ? 1.346 -7.963 -1.845 1.00 97.38 81 SER A O 1
ATOM 644 N N . PHE A 1 82 ? 1.918 -6.459 -3.418 1.00 97.25 82 PHE A N 1
ATOM 645 C CA . PHE A 1 82 ? 2.117 -7.389 -4.525 1.00 97.25 82 PHE A CA 1
ATOM 646 C C . PHE A 1 82 ? 3.219 -6.868 -5.450 1.00 97.25 82 PHE A C 1
ATOM 648 O O . PHE A 1 82 ? 3.593 -5.690 -5.401 1.00 97.25 82 PHE A O 1
ATOM 655 N N . ILE A 1 83 ? 3.739 -7.749 -6.297 1.00 97.06 83 ILE A N 1
ATOM 656 C CA . ILE A 1 83 ? 4.746 -7.435 -7.307 1.00 97.06 83 ILE A CA 1
ATOM 657 C C . ILE A 1 83 ? 4.102 -7.455 -8.692 1.00 97.06 83 ILE A C 1
ATOM 659 O O . ILE A 1 83 ? 3.262 -8.301 -8.986 1.00 97.06 83 ILE A O 1
ATOM 663 N N . VAL A 1 84 ? 4.531 -6.536 -9.554 1.00 96.06 84 VAL A N 1
ATOM 664 C CA . VAL A 1 84 ? 4.189 -6.486 -10.975 1.00 96.06 84 VAL A CA 1
ATOM 665 C C . VAL A 1 84 ? 5.460 -6.639 -11.797 1.00 96.06 84 VAL A C 1
ATOM 667 O O . VAL A 1 84 ? 6.432 -5.904 -11.594 1.00 96.06 84 VAL A O 1
ATOM 670 N N . THR A 1 85 ? 5.472 -7.593 -12.721 1.00 94.62 85 THR A N 1
ATOM 671 C CA . THR A 1 85 ? 6.589 -7.790 -13.652 1.00 94.62 85 THR A CA 1
ATOM 672 C C . THR A 1 85 ? 6.527 -6.769 -14.798 1.00 94.62 85 THR A C 1
ATOM 674 O O . THR A 1 85 ? 5.462 -6.212 -15.069 1.00 94.62 85 THR A O 1
ATOM 677 N N . PRO A 1 86 ? 7.637 -6.518 -15.520 1.00 92.62 86 PRO A N 1
ATOM 678 C CA . PRO A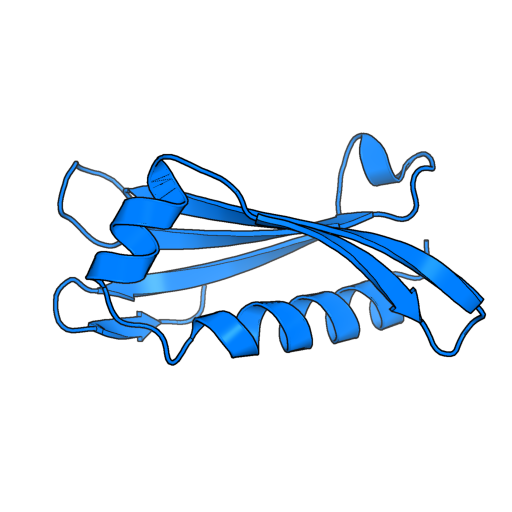 1 86 ? 7.623 -5.678 -16.721 1.00 92.62 86 PRO A CA 1
ATOM 679 C C . PRO A 1 86 ? 6.626 -6.122 -17.799 1.00 92.62 86 PRO A C 1
ATOM 681 O O . PRO A 1 86 ? 6.149 -5.285 -18.562 1.00 92.62 86 PRO A O 1
ATOM 684 N N . ASP A 1 87 ? 6.288 -7.414 -17.831 1.00 91.25 87 ASP A N 1
ATOM 685 C CA . ASP A 1 87 ? 5.317 -7.993 -18.765 1.00 91.25 87 ASP A CA 1
ATOM 686 C C . ASP A 1 87 ? 3.858 -7.798 -18.303 1.00 91.25 87 ASP A C 1
ATOM 688 O O . ASP A 1 87 ? 2.922 -8.082 -19.049 1.00 91.25 87 ASP A O 1
ATOM 692 N N . GLY A 1 88 ? 3.654 -7.250 -17.098 1.00 89.25 88 GLY A N 1
ATOM 693 C CA . GLY A 1 88 ? 2.344 -6.949 -16.521 1.00 89.25 88 GLY A CA 1
ATOM 694 C C . GLY A 1 88 ? 1.763 -8.058 -15.642 1.00 89.25 88 GLY A C 1
ATOM 695 O O . GLY A 1 88 ? 0.633 -7.914 -15.179 1.00 89.25 88 GLY A O 1
ATOM 696 N N . ASP A 1 89 ? 2.510 -9.134 -15.382 1.00 92.31 89 ASP A N 1
ATOM 697 C CA . ASP A 1 89 ? 2.054 -10.208 -14.500 1.00 92.31 89 ASP A CA 1
ATOM 698 C C . ASP A 1 89 ? 2.083 -9.769 -13.038 1.00 92.31 89 ASP A C 1
ATOM 700 O O . ASP A 1 89 ? 3.030 -9.121 -12.585 1.00 92.31 89 ASP A O 1
ATOM 704 N N . VAL A 1 90 ? 1.065 -10.181 -12.284 1.00 94.25 90 VAL A N 1
ATOM 705 C CA . VAL A 1 90 ? 0.961 -9.930 -10.845 1.00 94.25 90 VAL A CA 1
ATOM 706 C C . VAL A 1 90 ? 1.413 -11.163 -10.066 1.00 94.25 90 VAL A C 1
ATOM 708 O O . VAL A 1 90 ? 0.930 -12.270 -10.303 1.00 94.25 90 VAL A O 1
ATOM 711 N N . VAL A 1 91 ? 2.310 -10.958 -9.104 1.00 92.19 91 VAL A N 1
ATOM 712 C CA . VAL A 1 91 ? 2.830 -11.983 -8.194 1.00 92.19 91 VAL A CA 1
ATOM 713 C C . VAL A 1 91 ? 2.534 -11.563 -6.756 1.00 92.19 91 VAL A C 1
ATOM 715 O O . VAL A 1 91 ? 2.837 -10.437 -6.360 1.00 92.19 91 VAL A O 1
ATOM 718 N N . ASP A 1 92 ? 1.924 -12.459 -5.985 1.00 86.06 92 ASP A N 1
ATOM 719 C CA . ASP A 1 92 ? 1.702 -12.256 -4.551 1.00 86.06 92 ASP A CA 1
ATOM 720 C C . ASP A 1 92 ? 3.005 -12.425 -3.761 1.00 86.06 92 ASP A C 1
ATOM 722 O O . ASP A 1 92 ? 3.829 -13.278 -4.100 1.00 86.06 92 ASP A O 1
ATOM 726 N N . ASP A 1 93 ? 3.167 -11.608 -2.719 1.00 69.81 93 ASP A N 1
ATOM 727 C CA . ASP A 1 93 ? 4.290 -11.658 -1.770 1.00 69.81 93 ASP A CA 1
ATOM 728 C C . ASP A 1 93 ? 3.939 -12.448 -0.499 1.00 69.81 93 ASP A C 1
ATOM 730 O O . ASP A 1 93 ? 2.775 -12.353 -0.036 1.00 69.81 93 ASP A O 1
#

Secondary structure (DSSP, 8-state):
--HHHHHHHHHHHHHHHHTS-HHHHHHHHHS-EEEEEE-TTS-EEEEEEEEEESSSTTS-EEEEEEEE-SSGGGGS-EEEEEEE-TT--EEE-

Foldseek 3Di:
DPPVQQVVVQVVVVVVVLPDAPVVLVVLQVPKDWDWDQGPVRQIKIKIWGWDDPPDPPFKIKIKMFIDRPPPCVVPTDMAIWIAGNVSDIGGD